Protein AF-A0A291BYU2-F1 (afdb_monomer)

Organism: Brochothrix thermosphacta (NCBI:txid2756)

Secondary structure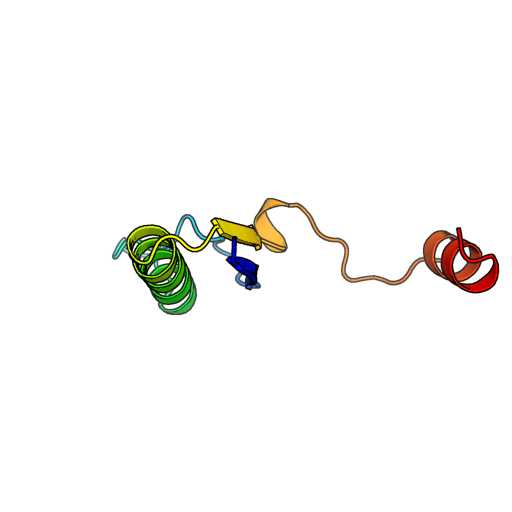 (DSSP, 8-state):
-EEEEEEE--TTTGGGGS-BTTB--HHHHHHHHHHHHHHHTTEEEEEEETTTTT---S--HHHHHHHHHT-

Structure (mmCIF, N/CA/C/O backbone):
data_AF-A0A291BYU2-F1
#
_entry.id   AF-A0A291BYU2-F1
#
loop_
_atom_site.group_PDB
_atom_site.id
_atom_site.type_symbol
_atom_site.label_atom_id
_atom_site.label_alt_id
_atom_site.label_comp_id
_atom_site.label_asym_id
_atom_site.label_entity_id
_atom_site.label_seq_id
_atom_site.pdbx_PDB_ins_code
_atom_site.Cartn_x
_atom_site.Cartn_y
_atom_site.Cartn_z
_atom_site.occupancy
_atom_site.B_iso_or_equiv
_atom_site.auth_seq_id
_atom_site.auth_comp_id
_atom_site.auth_asym_id
_atom_site.auth_atom_id
_atom_site.pdbx_PDB_model_num
ATOM 1 N N . MET A 1 1 ? -20.025 -0.200 12.893 1.00 77.56 1 MET A N 1
ATOM 2 C CA . MET A 1 1 ? -18.556 -0.215 12.732 1.00 77.56 1 MET A CA 1
ATOM 3 C C . MET A 1 1 ? -18.237 0.532 11.449 1.00 77.56 1 MET A C 1
ATOM 5 O O . MET A 1 1 ? -18.957 0.319 10.480 1.00 77.56 1 MET A O 1
ATOM 9 N N . LYS A 1 2 ? -17.294 1.479 11.463 1.00 92.56 2 LYS A N 1
ATOM 10 C CA . LYS A 1 2 ? -16.868 2.198 10.251 1.00 92.56 2 LYS A CA 1
ATOM 11 C C . LYS A 1 2 ? -15.566 1.566 9.768 1.00 92.56 2 LYS A C 1
ATOM 13 O O . LYS A 1 2 ? -14.704 1.315 10.605 1.00 92.56 2 LYS A O 1
ATOM 18 N N . ASN A 1 3 ? -15.443 1.367 8.459 1.00 96.75 3 ASN A N 1
ATOM 19 C CA . ASN A 1 3 ? -14.248 0.812 7.834 1.00 96.75 3 ASN A CA 1
ATOM 20 C C . ASN A 1 3 ? -13.705 1.817 6.815 1.00 96.75 3 ASN A C 1
ATOM 22 O O . ASN A 1 3 ? -14.489 2.455 6.108 1.00 96.75 3 ASN A O 1
ATOM 26 N N . ILE A 1 4 ? -12.385 1.948 6.741 1.00 98.00 4 ILE A N 1
ATOM 27 C CA . ILE A 1 4 ? -11.683 2.733 5.726 1.00 98.00 4 ILE A CA 1
ATOM 28 C C . ILE A 1 4 ? -10.686 1.808 5.040 1.00 98.00 4 I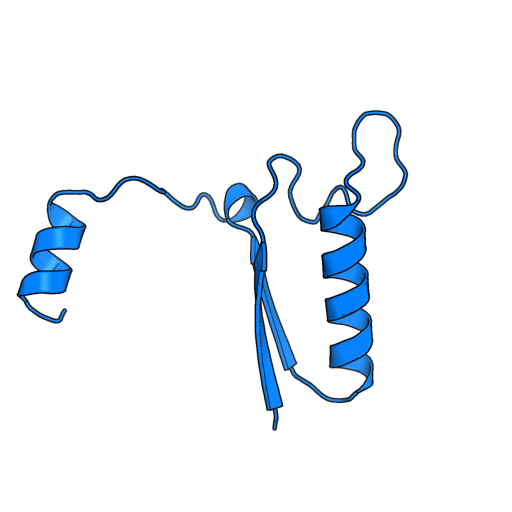LE A C 1
ATOM 30 O O . ILE A 1 4 ? -9.886 1.164 5.705 1.00 98.00 4 ILE A O 1
ATOM 34 N N . CYS A 1 5 ? -10.716 1.782 3.712 1.00 98.06 5 CYS A N 1
ATOM 35 C CA . CYS A 1 5 ? -9.664 1.175 2.909 1.00 98.06 5 CYS A CA 1
ATOM 36 C C . CYS A 1 5 ? -8.781 2.296 2.361 1.00 98.06 5 CYS A C 1
ATOM 38 O O . CYS A 1 5 ? -9.281 3.193 1.678 1.00 98.06 5 CYS A O 1
ATOM 40 N N . ILE A 1 6 ? -7.485 2.251 2.653 1.00 98.31 6 ILE A N 1
ATOM 41 C CA . ILE A 1 6 ? -6.484 3.146 2.075 1.00 98.31 6 ILE A CA 1
ATOM 42 C C . ILE A 1 6 ? -5.715 2.354 1.023 1.00 98.31 6 ILE A C 1
ATOM 44 O O . ILE A 1 6 ? -5.136 1.318 1.329 1.00 98.31 6 ILE A O 1
ATOM 48 N N . VAL A 1 7 ? -5.701 2.851 -0.212 1.00 98.25 7 VAL A N 1
ATOM 49 C CA . VAL A 1 7 ? -4.833 2.318 -1.267 1.00 98.25 7 VAL A CA 1
ATOM 50 C C . VAL A 1 7 ? -3.569 3.162 -1.292 1.00 98.25 7 VAL A C 1
ATOM 52 O O . VAL A 1 7 ? -3.641 4.383 -1.449 1.00 98.25 7 VAL A O 1
ATOM 55 N N . PHE A 1 8 ? -2.428 2.517 -1.091 1.00 98.44 8 PHE A N 1
ATOM 56 C CA . PHE A 1 8 ? -1.133 3.159 -0.967 1.00 98.44 8 PHE A CA 1
ATOM 57 C C . PHE A 1 8 ? -0.210 2.741 -2.109 1.00 98.44 8 PHE A C 1
ATOM 59 O O 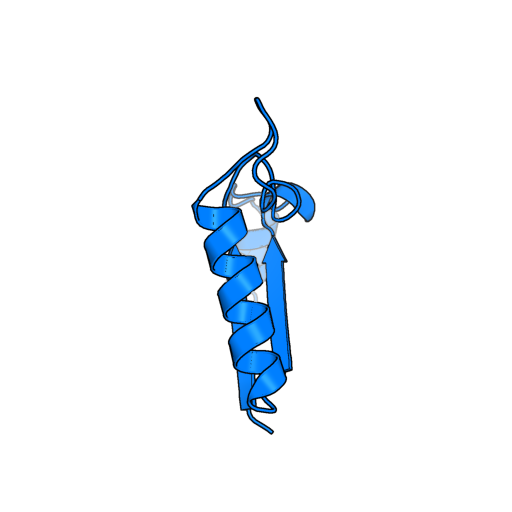. PHE A 1 8 ? 0.036 1.557 -2.327 1.00 98.44 8 PHE A O 1
ATOM 66 N N . ASP A 1 9 ? 0.306 3.738 -2.822 1.00 97.62 9 ASP A N 1
ATOM 67 C CA . ASP A 1 9 ? 1.162 3.561 -3.989 1.00 97.62 9 ASP A CA 1
ATOM 68 C C . ASP A 1 9 ? 2.475 4.325 -3.791 1.00 97.62 9 ASP A C 1
ATOM 70 O O . ASP A 1 9 ? 2.562 5.538 -4.007 1.00 97.62 9 ASP A O 1
ATOM 74 N N . HIS A 1 10 ? 3.494 3.633 -3.280 1.00 96.69 10 HIS A N 1
ATOM 75 C CA . HIS A 1 10 ? 4.839 4.182 -3.163 1.00 96.69 10 HIS A CA 1
ATOM 76 C C . HIS A 1 10 ? 5.903 3.075 -3.261 1.00 96.69 10 HIS A C 1
ATOM 78 O O . HIS A 1 10 ? 5.797 2.076 -2.550 1.00 96.69 10 HIS A O 1
ATOM 84 N N . PRO A 1 11 ? 6.990 3.261 -4.037 1.00 95.12 11 PRO A N 1
ATOM 85 C CA . PRO A 1 11 ? 7.957 2.196 -4.335 1.00 95.12 11 PRO A CA 1
ATOM 86 C C . PRO A 1 11 ? 8.727 1.662 -3.124 1.00 95.12 11 PRO A C 1
ATOM 88 O O . PRO A 1 11 ? 9.265 0.561 -3.169 1.00 95.12 11 PRO A O 1
ATOM 91 N 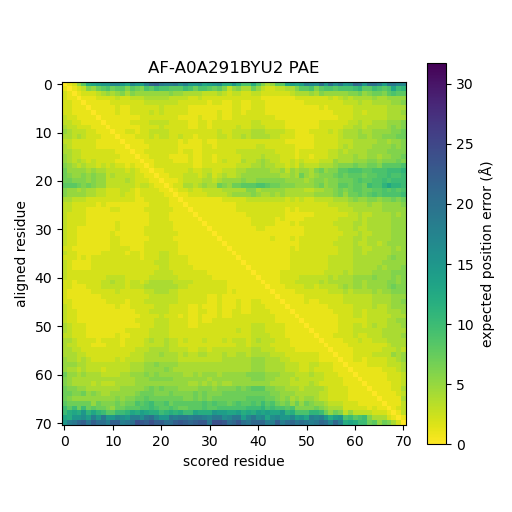N . TYR A 1 12 ? 8.791 2.441 -2.045 1.00 95.25 12 TYR A N 1
ATOM 92 C CA . TYR A 1 12 ? 9.429 2.039 -0.787 1.00 95.25 12 TYR A CA 1
ATOM 93 C C . TYR A 1 12 ? 8.461 1.473 0.257 1.00 95.25 12 TYR A C 1
ATOM 95 O O . TYR A 1 12 ? 8.880 1.239 1.387 1.00 95.25 12 TYR A O 1
ATOM 103 N N . THR A 1 13 ? 7.202 1.217 -0.120 1.00 96.88 13 THR A N 1
ATOM 104 C CA . THR A 1 13 ? 6.154 0.647 0.746 1.00 96.88 13 THR A CA 1
ATOM 105 C C . THR A 1 13 ? 5.851 1.503 1.983 1.00 96.88 13 THR A C 1
ATOM 107 O O . THR A 1 13 ? 6.461 2.554 2.215 1.00 96.88 13 THR A O 1
ATOM 110 N N . VAL A 1 14 ? 4.881 1.073 2.787 1.00 96.75 14 VAL A N 1
ATOM 111 C CA . VAL A 1 14 ? 4.596 1.648 4.111 1.00 96.75 14 VAL A CA 1
ATOM 112 C C . VAL A 1 14 ? 5.787 1.549 5.069 1.00 96.75 14 VAL A C 1
ATOM 114 O O . VAL A 1 14 ? 5.882 2.334 6.014 1.00 96.75 14 VAL A O 1
ATOM 117 N N . ASP A 1 15 ? 6.732 0.641 4.812 1.00 95.50 15 ASP A N 1
ATOM 118 C CA . ASP A 1 15 ? 7.889 0.407 5.680 1.00 95.50 15 ASP A CA 1
ATOM 119 C C . ASP A 1 15 ? 8.855 1.614 5.693 1.00 95.50 15 ASP A C 1
ATOM 121 O O . ASP A 1 15 ? 9.543 1.851 6.684 1.00 95.50 15 ASP A O 1
ATOM 125 N N . ALA A 1 16 ? 8.830 2.469 4.661 1.00 96.75 16 ALA A N 1
ATOM 126 C CA . ALA A 1 16 ? 9.597 3.720 4.605 1.00 96.75 16 ALA A CA 1
ATOM 127 C C . ALA A 1 16 ? 8.957 4.895 5.380 1.00 96.75 16 ALA A C 1
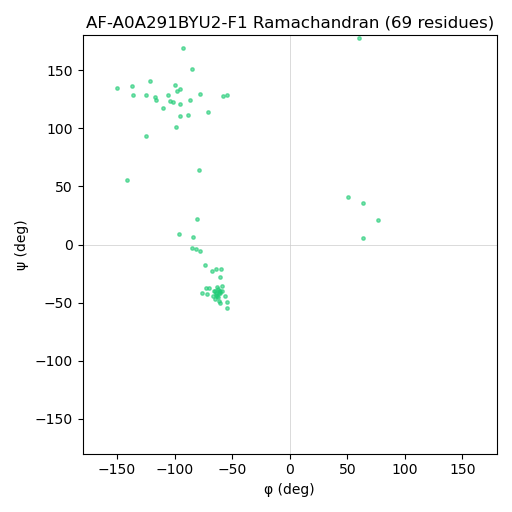ATOM 129 O O . ALA A 1 16 ? 9.223 6.063 5.081 1.00 96.75 16 ALA A O 1
ATOM 130 N N . CYS A 1 17 ? 8.080 4.627 6.351 1.00 96.75 17 CYS A N 1
ATOM 131 C CA . CYS A 1 17 ? 7.430 5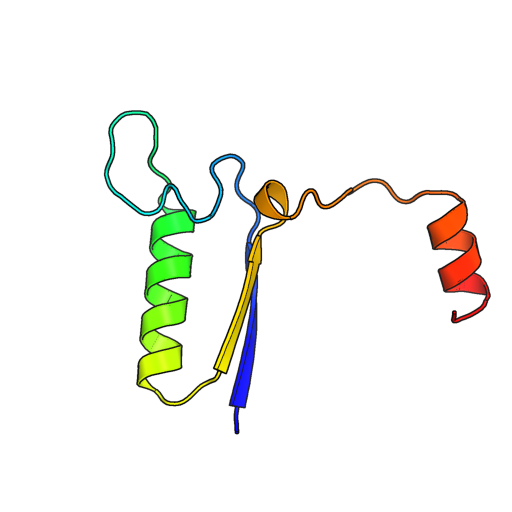.660 7.170 1.00 96.75 17 CYS A CA 1
ATOM 132 C C . CYS A 1 17 ? 8.366 6.308 8.203 1.00 96.75 17 CYS A C 1
ATOM 134 O O . CYS A 1 17 ? 8.073 7.387 8.728 1.00 96.75 17 CYS A O 1
ATOM 136 N N . HIS A 1 18 ? 9.496 5.671 8.501 1.00 94.06 18 HIS A N 1
ATOM 137 C CA . HIS A 1 18 ? 10.485 6.184 9.436 1.00 94.06 18 HIS A CA 1
ATOM 138 C C . HIS A 1 18 ? 11.449 7.160 8.749 1.00 94.06 18 HIS A C 1
ATOM 140 O O . HIS A 1 18 ? 11.710 7.088 7.549 1.00 94.06 18 HIS A O 1
ATOM 146 N N . ASN A 1 19 ? 11.989 8.117 9.509 1.00 91.69 19 ASN A N 1
ATOM 147 C CA . ASN A 1 19 ? 12.962 9.080 8.989 1.00 91.69 19 ASN A CA 1
ATOM 148 C C . ASN A 1 19 ? 14.364 8.450 8.905 1.00 91.69 19 ASN A C 1
ATOM 150 O O . ASN A 1 19 ? 15.289 8.870 9.600 1.00 91.69 19 ASN A O 1
ATOM 154 N N . GLU A 1 20 ? 14.507 7.433 8.059 1.00 93.50 20 GLU A N 1
ATOM 155 C CA . GLU A 1 20 ? 15.759 6.720 7.815 1.00 93.50 20 GLU A CA 1
ATOM 156 C C . GLU A 1 20 ? 16.446 7.263 6.549 1.00 93.50 20 GLU A C 1
ATOM 158 O O . GLU A 1 20 ? 15.800 7.442 5.508 1.00 93.50 20 GLU A O 1
ATOM 163 N N . PRO A 1 21 ? 17.758 7.570 6.587 1.00 93.00 21 PRO A N 1
ATOM 164 C CA . PRO A 1 21 ? 18.486 7.994 5.397 1.00 93.00 21 PRO A CA 1
ATOM 165 C C . PRO A 1 21 ? 18.339 6.971 4.267 1.00 93.00 21 PRO A C 1
ATOM 167 O O . PRO A 1 21 ? 18.582 5.787 4.464 1.00 93.00 21 PRO A O 1
ATOM 170 N N . HIS A 1 22 ? 17.957 7.440 3.077 1.00 88.81 22 HIS A N 1
ATOM 171 C CA . HIS A 1 22 ? 17.730 6.608 1.885 1.00 88.81 22 HIS A CA 1
ATOM 172 C C . HIS A 1 22 ? 16.586 5.576 1.984 1.00 88.81 22 HIS A C 1
ATOM 174 O O . HIS A 1 22 ? 16.381 4.839 1.027 1.00 88.81 22 HIS A O 1
ATOM 180 N N . ASN A 1 23 ? 15.804 5.569 3.070 1.00 92.06 23 ASN A N 1
ATOM 181 C CA . ASN A 1 23 ? 14.620 4.722 3.250 1.00 92.06 23 ASN A CA 1
ATOM 182 C C . ASN A 1 23 ? 13.499 5.501 3.960 1.00 92.06 23 ASN A C 1
ATOM 184 O O . ASN A 1 23 ? 13.019 5.132 5.027 1.00 92.06 23 ASN A O 1
ATOM 188 N N . ARG A 1 24 ? 13.124 6.650 3.391 1.00 94.31 24 ARG A N 1
ATOM 189 C CA . ARG A 1 24 ? 12.102 7.535 3.963 1.00 94.31 24 ARG A CA 1
ATOM 190 C C . ARG A 1 24 ? 11.161 8.055 2.894 1.00 94.31 24 ARG A C 1
ATOM 192 O O . ARG A 1 24 ? 11.599 8.507 1.836 1.00 94.31 24 ARG A O 1
ATOM 199 N N . SER A 1 25 ? 9.873 8.042 3.203 1.00 97.12 25 SER A N 1
ATOM 200 C CA . SER A 1 25 ? 8.813 8.585 2.366 1.00 97.12 25 SER A CA 1
ATOM 201 C C . SER A 1 25 ? 7.832 9.385 3.209 1.00 97.12 25 SER A C 1
ATOM 203 O O . SER A 1 25 ? 7.293 8.905 4.206 1.00 97.12 25 SER A O 1
ATOM 205 N N . PHE A 1 26 ? 7.564 10.617 2.774 1.00 96.69 26 PHE A N 1
ATOM 206 C CA . PHE A 1 26 ? 6.524 11.442 3.381 1.00 96.69 26 PHE A CA 1
ATOM 207 C C . PHE A 1 26 ? 5.143 10.788 3.243 1.00 96.69 26 PHE A C 1
ATOM 209 O O . PHE A 1 26 ? 4.369 10.784 4.195 1.00 96.69 26 PHE A O 1
ATOM 216 N N . SER A 1 27 ? 4.856 10.177 2.089 1.00 97.44 27 SER A N 1
ATOM 217 C CA . SER A 1 27 ? 3.594 9.476 1.854 1.00 97.44 27 SER A CA 1
ATOM 218 C C . SER A 1 27 ? 3.443 8.261 2.772 1.00 97.44 27 SER A C 1
ATOM 220 O O . SER A 1 27 ? 2.360 8.059 3.316 1.00 97.44 27 SER A O 1
ATOM 222 N N . ALA A 1 28 ? 4.521 7.498 3.003 1.00 97.94 28 ALA A N 1
ATOM 223 C CA . ALA A 1 28 ? 4.513 6.382 3.955 1.00 97.94 28 ALA A CA 1
ATOM 224 C C . ALA A 1 28 ? 4.253 6.872 5.391 1.00 97.94 28 ALA A C 1
ATOM 226 O O . ALA A 1 28 ? 3.408 6.326 6.093 1.00 97.94 28 ALA A O 1
ATOM 227 N N . ALA A 1 29 ? 4.901 7.965 5.810 1.00 98.00 29 ALA A N 1
ATOM 228 C CA . ALA A 1 29 ? 4.638 8.573 7.114 1.00 98.00 29 ALA A CA 1
ATOM 229 C C . ALA A 1 29 ? 3.176 9.042 7.256 1.00 98.00 29 ALA A C 1
ATOM 231 O O . ALA A 1 29 ? 2.561 8.845 8.305 1.00 98.00 29 ALA A O 1
ATOM 232 N N . LEU A 1 30 ? 2.602 9.619 6.195 1.00 98.06 30 LEU A N 1
ATOM 233 C CA . LEU A 1 30 ? 1.220 10.092 6.184 1.00 98.06 30 LEU A CA 1
ATOM 234 C C . LEU A 1 30 ? 0.212 8.945 6.324 1.00 98.06 30 LEU A C 1
ATOM 236 O O . LEU A 1 30 ? -0.705 9.057 7.136 1.00 98.06 30 LEU A O 1
ATOM 240 N N . VAL A 1 31 ? 0.366 7.850 5.569 1.00 98.19 31 VAL A N 1
ATOM 241 C CA . VAL A 1 31 ? -0.558 6.705 5.673 1.00 98.19 31 VAL A CA 1
ATOM 242 C C . VAL A 1 31 ? -0.456 6.026 7.036 1.00 98.19 31 VAL A C 1
ATOM 244 O O . VAL A 1 31 ? -1.486 5.718 7.632 1.00 98.19 31 VAL A O 1
ATOM 247 N N . THR A 1 32 ? 0.754 5.886 7.586 1.00 98.12 32 THR A N 1
ATOM 248 C CA . THR A 1 32 ? 0.953 5.343 8.935 1.00 98.12 32 THR A CA 1
ATOM 249 C C . THR A 1 32 ? 0.276 6.206 9.999 1.00 98.12 32 THR A C 1
ATOM 251 O O . THR A 1 32 ? -0.347 5.671 10.917 1.00 98.12 32 THR A O 1
ATOM 254 N N . GLU A 1 33 ? 0.359 7.535 9.896 1.00 98.31 33 GLU A N 1
ATOM 255 C CA . GLU A 1 33 ? -0.300 8.428 10.855 1.00 98.31 33 GLU A CA 1
ATOM 256 C C . GLU A 1 33 ? -1.826 8.457 10.676 1.00 98.31 33 GLU A C 1
ATOM 258 O O . GLU A 1 33 ? -2.569 8.471 11.662 1.00 98.31 33 GLU A O 1
ATOM 263 N N . ALA A 1 34 ? -2.309 8.400 9.431 1.00 98.06 34 ALA A N 1
ATOM 264 C CA . ALA A 1 34 ? -3.733 8.303 9.128 1.00 98.06 34 ALA A CA 1
ATOM 265 C C . ALA A 1 34 ? -4.338 7.013 9.699 1.00 98.06 34 ALA A C 1
ATOM 267 O O . ALA A 1 34 ? -5.351 7.077 10.397 1.00 98.06 34 ALA A O 1
ATOM 268 N N . GLN A 1 35 ? -3.691 5.864 9.469 1.00 98.31 35 GLN A N 1
ATOM 269 C CA . GLN A 1 35 ? -4.102 4.573 10.022 1.00 98.31 35 GLN A CA 1
ATOM 270 C C . GLN A 1 35 ? -4.233 4.651 11.548 1.00 98.31 35 GLN A C 1
ATOM 272 O O . GLN A 1 35 ? -5.319 4.422 12.081 1.00 98.31 35 GLN A O 1
ATOM 277 N N . LYS A 1 36 ? -3.171 5.082 12.243 1.00 98.19 36 LYS A N 1
ATOM 278 C CA . LYS A 1 36 ? -3.169 5.233 13.708 1.00 98.19 36 LYS A CA 1
ATOM 279 C C . LYS A 1 36 ? -4.290 6.144 14.204 1.00 98.19 36 LYS A C 1
ATOM 281 O O . LYS A 1 36 ? -4.957 5.833 15.191 1.00 98.19 36 LYS A O 1
ATOM 286 N N . SER A 1 37 ? -4.498 7.277 13.535 1.00 98.19 37 SER A N 1
ATOM 287 C CA . SER A 1 37 ? -5.516 8.260 13.915 1.00 98.19 37 SER A CA 1
ATOM 288 C C . SER A 1 37 ? -6.935 7.700 13.797 1.00 98.19 37 SER A C 1
ATOM 290 O O . SER A 1 37 ? -7.752 7.891 14.700 1.00 98.19 37 SER A O 1
ATOM 292 N N . TYR A 1 38 ? -7.232 6.984 12.712 1.00 98.00 38 TYR A N 1
ATOM 293 C CA . TYR A 1 38 ? -8.542 6.374 12.491 1.00 98.00 38 TYR A CA 1
ATOM 294 C C . TYR A 1 38 ? -8.795 5.179 13.412 1.00 98.00 38 TYR A C 1
ATOM 296 O O . TYR A 1 38 ? -9.872 5.090 14.007 1.00 98.00 38 TYR A O 1
ATOM 304 N N . GLU A 1 39 ? -7.801 4.313 13.604 1.00 97.62 39 GLU A N 1
ATOM 305 C CA . GLU A 1 39 ? -7.891 3.186 14.538 1.00 97.62 39 GLU A CA 1
ATOM 306 C C . GLU A 1 39 ? -8.133 3.670 15.972 1.00 97.62 39 GLU A C 1
ATOM 308 O O . GLU A 1 39 ? -9.020 3.164 16.664 1.00 97.62 39 GLU A O 1
ATOM 313 N N . LYS A 1 40 ? -7.448 4.740 16.399 1.00 98.12 40 LYS A N 1
ATOM 314 C CA . LYS A 1 40 ? -7.694 5.395 17.694 1.00 98.12 40 LYS A CA 1
ATOM 315 C C . LYS A 1 40 ? -9.120 5.946 17.825 1.00 98.12 40 LYS A C 1
ATOM 317 O O . LYS A 1 40 ? -9.643 6.025 18.934 1.00 98.12 40 LYS A O 1
ATOM 322 N N . ALA A 1 41 ? -9.758 6.312 16.715 1.00 97.56 41 ALA A N 1
ATOM 323 C CA . ALA A 1 41 ? -11.151 6.755 16.672 1.00 97.56 41 ALA A CA 1
ATOM 324 C C . ALA A 1 41 ? -12.168 5.592 16.590 1.00 97.56 41 ALA A C 1
ATOM 326 O O . ALA A 1 41 ? -13.365 5.839 16.426 1.00 97.56 41 ALA A O 1
ATOM 327 N N . GLY A 1 42 ? -11.721 4.335 16.697 1.00 97.81 42 GLY A N 1
ATOM 328 C CA . GLY A 1 42 ? -12.580 3.149 16.624 1.00 97.81 42 GLY A CA 1
ATOM 329 C C . GLY A 1 42 ? -13.024 2.786 15.203 1.00 97.81 42 GLY A C 1
ATOM 330 O O . GLY A 1 42 ? -14.052 2.125 15.029 1.00 97.81 42 GLY A O 1
ATOM 331 N N . VAL A 1 43 ? -12.292 3.248 14.186 1.00 98.25 43 VAL A N 1
ATOM 332 C CA . VAL A 1 43 ? -12.494 2.884 12.778 1.00 98.25 43 VAL A CA 1
ATOM 333 C C . VAL A 1 43 ? -11.546 1.740 12.430 1.00 98.25 43 VAL A C 1
ATOM 335 O O . VAL A 1 43 ? -10.366 1.804 12.752 1.00 98.25 43 VAL A O 1
ATOM 338 N N . THR A 1 44 ? -12.035 0.706 11.755 1.00 98.12 44 THR A N 1
ATOM 339 C CA . THR A 1 44 ? -11.163 -0.340 11.203 1.00 98.12 44 THR A CA 1
ATOM 340 C C . THR A 1 44 ? -10.520 0.177 9.921 1.00 98.12 44 THR A C 1
ATOM 342 O O . THR A 1 44 ? -11.226 0.691 9.052 1.00 98.12 44 THR A O 1
ATOM 345 N N . VAL A 1 45 ? -9.199 0.067 9.804 1.00 98.06 45 VAL A N 1
ATOM 346 C CA . VAL A 1 45 ? -8.458 0.521 8.625 1.00 98.06 45 VAL A CA 1
ATOM 347 C C . VAL A 1 45 ? -7.781 -0.666 7.960 1.00 98.06 45 VAL A C 1
ATOM 349 O O . VAL A 1 45 ? -7.021 -1.378 8.605 1.00 98.06 45 VAL A O 1
ATOM 352 N N . ASP A 1 46 ? -8.028 -0.827 6.666 1.00 98.00 46 ASP A N 1
ATOM 353 C CA . ASP A 1 46 ? -7.292 -1.739 5.799 1.00 98.00 46 ASP A CA 1
ATOM 354 C C . ASP A 1 46 ? -6.365 -0.907 4.909 1.00 98.00 46 ASP A C 1
ATOM 356 O O . ASP A 1 46 ? -6.806 0.052 4.270 1.00 98.00 46 ASP A O 1
ATOM 360 N N . VAL A 1 47 ? -5.079 -1.252 4.869 1.00 98.12 47 VAL A N 1
ATOM 361 C CA . VAL A 1 47 ? -4.106 -0.619 3.972 1.00 98.12 47 VAL A CA 1
ATOM 362 C C . VAL A 1 47 ? -3.712 -1.633 2.909 1.00 98.12 47 VAL A C 1
ATOM 364 O O . VAL A 1 47 ? -3.151 -2.674 3.239 1.00 98.12 47 VAL A O 1
ATOM 367 N N . ILE A 1 48 ? -4.012 -1.320 1.650 1.00 98.38 48 ILE A N 1
ATOM 368 C CA . ILE A 1 48 ? -3.539 -2.066 0.482 1.00 98.38 48 ILE A CA 1
ATOM 369 C C . ILE A 1 48 ? -2.285 -1.352 -0.009 1.00 98.38 48 ILE A C 1
ATOM 371 O O . ILE A 1 48 ? -2.377 -0.225 -0.501 1.00 98.38 48 ILE A O 1
ATOM 375 N N . ASP A 1 49 ? -1.125 -1.980 0.143 1.00 98.31 49 ASP A N 1
ATOM 376 C CA . ASP A 1 49 ? 0.150 -1.432 -0.313 1.00 98.31 49 ASP A CA 1
ATOM 377 C C . ASP A 1 49 ? 0.492 -2.075 -1.653 1.00 98.31 49 ASP A C 1
ATOM 379 O O . ASP A 1 49 ? 0.961 -3.207 -1.708 1.00 98.31 49 ASP A O 1
ATOM 383 N N . LEU A 1 50 ? 0.259 -1.347 -2.746 1.00 98.38 50 LEU A N 1
ATOM 384 C CA . LEU A 1 50 ? 0.353 -1.901 -4.097 1.00 98.38 50 LEU A CA 1
ATOM 385 C C . LEU A 1 50 ? 1.743 -2.472 -4.405 1.00 98.38 50 LEU A C 1
ATOM 387 O O . LEU A 1 50 ? 1.857 -3.496 -5.077 1.00 98.38 50 LEU A O 1
ATOM 391 N N . HIS A 1 51 ? 2.800 -1.841 -3.893 1.00 97.56 51 HIS A N 1
ATOM 392 C CA . HIS A 1 51 ? 4.164 -2.304 -4.117 1.00 97.56 51 HIS A CA 1
ATOM 393 C C . HIS A 1 51 ? 4.503 -3.521 -3.257 1.00 97.56 51 HIS A C 1
ATOM 395 O O . HIS A 1 51 ? 5.133 -4.457 -3.752 1.00 97.56 51 HIS A O 1
ATOM 401 N N . LYS A 1 52 ? 4.085 -3.526 -1.987 1.00 97.25 52 LYS A N 1
ATOM 402 C CA . LYS A 1 52 ? 4.317 -4.651 -1.069 1.00 97.25 52 LYS A CA 1
ATOM 403 C C . LYS A 1 52 ? 3.491 -5.881 -1.442 1.00 97.25 52 LYS A C 1
ATOM 405 O O . LYS A 1 52 ? 3.993 -6.999 -1.355 1.00 97.25 52 LYS A O 1
ATOM 410 N N . ASP A 1 5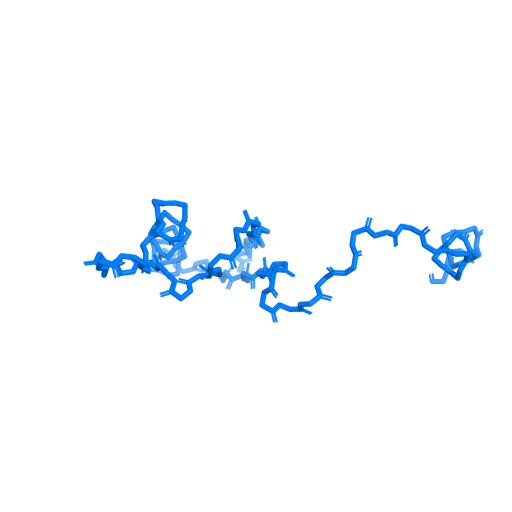3 ? 2.266 -5.659 -1.902 1.00 97.75 53 ASP A N 1
ATOM 411 C CA . ASP A 1 53 ? 1.310 -6.698 -2.282 1.00 97.75 53 ASP A CA 1
ATOM 412 C C . ASP A 1 53 ? 1.568 -7.240 -3.699 1.00 97.75 53 ASP A C 1
ATOM 414 O O . ASP A 1 53 ? 0.906 -8.181 -4.136 1.00 97.75 53 ASP A O 1
ATOM 418 N N . GLY A 1 54 ? 2.544 -6.674 -4.424 1.00 97.38 54 GLY A N 1
ATOM 419 C CA . GLY A 1 54 ? 2.898 -7.105 -5.776 1.00 97.38 54 GLY A CA 1
ATOM 420 C C . GLY A 1 54 ? 1.763 -6.891 -6.774 1.00 97.38 54 GLY A C 1
ATOM 421 O O . GLY A 1 54 ? 1.560 -7.725 -7.657 1.00 97.38 54 GLY A O 1
ATOM 422 N N . PHE A 1 55 ? 1.006 -5.803 -6.613 1.00 97.50 55 PHE A N 1
ATOM 423 C CA . PHE A 1 55 ? -0.094 -5.461 -7.502 1.00 97.50 55 PHE A CA 1
ATOM 424 C C . PHE A 1 55 ? 0.410 -5.331 -8.939 1.00 97.50 55 PHE A C 1
ATOM 426 O O . PHE A 1 55 ? 1.358 -4.593 -9.216 1.00 97.50 55 PHE A O 1
ATOM 433 N N . ASP A 1 56 ? -0.249 -6.033 -9.856 1.00 96.56 56 ASP A N 1
ATOM 434 C CA . ASP A 1 56 ? 0.008 -5.902 -11.281 1.00 96.56 56 ASP A CA 1
ATOM 435 C C . ASP A 1 56 ? -0.870 -4.777 -11.855 1.00 96.56 56 ASP A C 1
ATOM 437 O O . ASP A 1 56 ? -2.095 -4.921 -11.904 1.00 96.56 56 ASP A O 1
ATOM 441 N N . PRO A 1 57 ? -0.287 -3.643 -12.287 1.00 95.25 57 PRO A N 1
ATOM 442 C CA . PRO A 1 57 ? -1.058 -2.544 -12.855 1.00 95.25 57 PRO A CA 1
ATOM 443 C C . PRO A 1 57 ? -1.487 -2.802 -14.306 1.00 95.25 57 PRO A C 1
ATOM 445 O O . PRO A 1 57 ? -2.194 -1.975 -14.891 1.00 95.25 57 PRO A O 1
ATOM 448 N N . VAL A 1 58 ? -1.034 -3.895 -14.927 1.00 96.44 58 VAL A N 1
ATOM 449 C CA . VAL A 1 58 ? -1.337 -4.217 -16.320 1.00 96.44 58 VAL A CA 1
ATOM 450 C C . VAL A 1 58 ? -2.651 -4.987 -16.39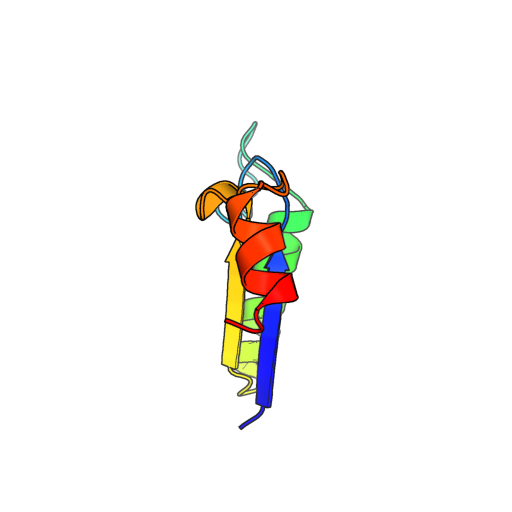9 1.00 96.44 58 VAL A C 1
ATOM 452 O O . VAL A 1 58 ? -2.813 -6.043 -15.805 1.00 96.44 58 VAL A O 1
ATOM 455 N N . MET A 1 59 ? -3.589 -4.474 -17.197 1.00 94.75 59 MET A N 1
ATOM 456 C CA . MET A 1 59 ? -4.808 -5.199 -17.557 1.00 94.75 59 MET A CA 1
ATOM 457 C C . MET A 1 59 ? -4.462 -6.345 -18.514 1.00 94.75 59 MET A C 1
ATOM 459 O O . MET A 1 59 ? -4.094 -6.100 -19.669 1.00 94.75 59 MET A O 1
ATOM 463 N N . HIS A 1 60 ? -4.640 -7.586 -18.072 1.00 96.38 60 HIS A N 1
ATOM 464 C CA . HIS A 1 60 ? -4.418 -8.770 -18.894 1.00 96.38 60 HIS A CA 1
ATOM 465 C C . HIS A 1 60 ? -5.692 -9.236 -19.594 1.00 96.38 60 HIS A C 1
ATOM 467 O O . HIS A 1 60 ? -6.820 -8.803 -19.331 1.00 96.38 60 HIS A O 1
ATOM 473 N N . LYS A 1 61 ? -5.518 -10.161 -20.537 1.00 96.62 61 LYS A N 1
ATOM 474 C CA . LYS A 1 61 ? -6.629 -10.772 -21.274 1.00 96.62 61 LYS A CA 1
ATOM 475 C C . LYS A 1 61 ? -7.610 -11.463 -20.325 1.00 96.62 61 LYS A C 1
ATOM 477 O O . LYS A 1 61 ? -8.821 -11.415 -20.548 1.00 96.62 61 LYS A O 1
ATOM 482 N N . GLU A 1 62 ? -7.090 -12.126 -19.303 1.00 95.19 62 GLU A N 1
ATOM 483 C CA . GLU A 1 62 ? -7.848 -12.868 -18.303 1.00 95.19 62 GLU A CA 1
ATOM 484 C C . GLU A 1 62 ? -8.749 -11.926 -17.495 1.00 95.19 62 GLU A C 1
ATOM 486 O O . GLU A 1 62 ? -9.936 -12.227 -17.337 1.00 95.19 62 GLU A O 1
ATOM 491 N N . ASP A 1 63 ? -8.239 -10.750 -17.116 1.00 94.75 63 ASP A N 1
ATOM 492 C CA . ASP A 1 63 ? -8.995 -9.709 -16.408 1.00 94.75 63 ASP A CA 1
ATOM 493 C C . ASP A 1 63 ? -10.168 -9.201 -17.253 1.00 94.75 63 ASP A C 1
ATOM 495 O O . ASP A 1 63 ? -11.309 -9.130 -16.791 1.00 94.75 63 ASP A O 1
ATOM 499 N N . LEU A 1 64 ? -9.928 -8.933 -18.542 1.00 94.56 64 LEU A N 1
ATOM 500 C CA . LEU A 1 64 ? -10.973 -8.504 -19.478 1.00 94.56 64 LEU A CA 1
ATOM 501 C C . LEU A 1 64 ? -12.064 -9.569 -19.664 1.00 94.56 64 LEU A C 1
ATOM 503 O O . LEU A 1 64 ? -13.251 -9.244 -19.785 1.00 94.56 64 LEU A O 1
ATOM 507 N N . ILE A 1 65 ? -11.682 -10.851 -19.699 1.00 95.56 65 ILE A N 1
ATOM 508 C CA . ILE A 1 65 ? -12.633 -11.965 -19.779 1.00 95.56 65 ILE A CA 1
ATOM 509 C C . ILE A 1 65 ? -13.462 -12.053 -18.494 1.00 95.56 65 ILE A C 1
ATOM 511 O O . ILE A 1 65 ? -14.680 -12.241 -18.594 1.00 95.56 65 ILE A O 1
ATOM 515 N N . ALA A 1 66 ? -12.832 -11.929 -17.322 1.00 94.31 66 ALA A N 1
ATOM 516 C CA . ALA A 1 66 ? -13.506 -11.941 -16.025 1.00 94.31 66 ALA A CA 1
ATOM 517 C C . ALA A 1 66 ? -14.513 -10.786 -15.921 1.00 94.31 66 ALA A C 1
ATOM 519 O O . ALA A 1 66 ? -15.709 -11.030 -15.732 1.00 94.31 66 ALA A O 1
ATOM 520 N N . TRP A 1 67 ? -14.072 -9.561 -16.233 1.00 91.62 67 TRP A N 1
ATOM 521 C CA . TRP A 1 67 ? -14.910 -8.362 -16.275 1.00 91.62 67 TRP A CA 1
ATOM 522 C C . TRP A 1 67 ? -16.126 -8.536 -17.191 1.00 91.62 67 TRP A C 1
ATOM 524 O O . TRP A 1 67 ? -17.269 -8.327 -16.775 1.00 91.62 67 TRP A O 1
ATOM 534 N N . ARG A 1 68 ? -15.914 -9.010 -18.429 1.00 93.25 68 ARG A N 1
ATOM 535 C CA . ARG A 1 68 ? -17.006 -9.238 -19.390 1.00 93.25 68 ARG A CA 1
ATOM 536 C C . ARG A 1 68 ? -17.990 -10.306 -18.911 1.00 93.25 68 ARG A C 1
ATOM 538 O O . ARG A 1 68 ? -19.185 -10.207 -19.190 1.00 93.25 68 ARG A O 1
ATOM 545 N N . LYS A 1 69 ? -17.501 -11.350 -18.239 1.00 94.81 69 LYS A N 1
ATOM 546 C CA . LYS A 1 69 ? -18.328 -12.453 -17.726 1.00 94.81 69 LYS A CA 1
ATOM 547 C C . LYS A 1 69 ? -18.944 -12.161 -16.354 1.00 94.81 69 LYS A C 1
ATOM 549 O O . LYS A 1 69 ? -19.720 -12.998 -15.895 1.00 94.81 69 LYS A O 1
ATOM 554 N N . LYS A 1 70 ? -18.646 -11.006 -15.738 1.00 82.69 70 LYS A N 1
ATOM 555 C CA . LYS A 1 70 ? -19.031 -10.647 -14.360 1.00 82.69 70 LYS A CA 1
ATOM 556 C C . LYS A 1 70 ? -18.655 -11.743 -13.354 1.00 82.69 70 LYS A C 1
ATOM 558 O O . LYS A 1 70 ? -19.465 -12.106 -12.502 1.00 82.69 70 LYS A O 1
ATOM 563 N N . ARG A 1 71 ? -17.472 -12.323 -13.541 1.00 58.78 71 ARG A N 1
ATOM 564 C CA . ARG A 1 71 ? -16.868 -13.281 -12.615 1.00 58.78 71 ARG A CA 1
ATOM 565 C C . ARG A 1 71 ? -15.785 -12.597 -11.814 1.00 58.78 71 ARG A C 1
ATOM 567 O O . ARG A 1 71 ? -15.127 -11.719 -12.411 1.00 58.78 71 ARG A O 1
#

Radius of gyration: 15.68 Å; Cα contacts (8 Å, |Δi|>4): 88; chains: 1; bounding box: 38×25×39 Å

Sequence (71 aa):
MKNICIVFDHPYTVDACHNEPHNRSFSAALVTEAQKSYEKAGVTVDVIDLHKDGFDPVMHKEDLIAWRKKR

InterPro domains:
  IPR029039 Flavoprotein-like superfamily [G3DSA:3.40.50.360] (1-71)
  IPR029039 Flavoprotein-like superfamily [SSF52218] (1-69)

Mean predicted aligned error: 3.54 Å

Solvent-accessible surface area (backbone atoms only — not comparable to full-atom values): 4278 Å² total; per-residue (Å²): 135,54,77,47,80,46,82,40,85,46,96,66,33,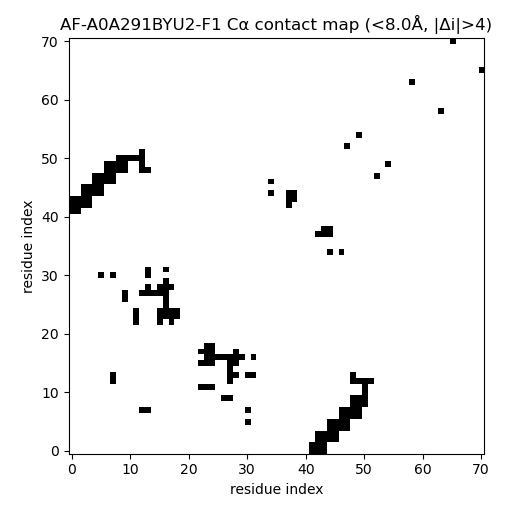65,80,12,37,47,98,42,89,99,43,55,36,72,68,21,33,49,52,55,50,50,47,53,55,40,44,74,69,66,29,50,70,47,77,47,41,39,57,73,70,62,60,75,90,69,89,47,73,66,54,54,50,28,60,76,68,74,98

Foldseek 3Di:
DAEEEAEAEDQLWLVQLDPDVVSHDPSSVVVVVVCVVCVVVVYHYHYHTCNVVVPDPDDDPVNVVCVVVVD

pLDDT: mean 95.48, std 5.55, range [58.78, 98.44]

Nearest PDB structures (foldseek):
  6cv6-assembly3_G  TM=5.659E-01  e=6.905E-01  Paraburkholderia phymatum STM815
  3ktb-assembly1_A  TM=4.610E-01  e=2.998E+00  Phocaeicola vulgatus ATCC 8482
  4rhc-assembly1_L  TM=5.198E-01  e=3.966E+00  Acinetobacter baumannii ATCC 17978
  6kzm-assembly1_A  TM=3.099E-01  e=5.245E+00  Rattus norvegicus
  6kzm-assembly1_B  TM=2.576E-01  e=6.033E+00  Rattus norvegicus